Protein AF-A0A7K4NUR5-F1 (afdb_monomer_lite)

Sequence (61 aa):
MLQIAIPKGTKVDEIKKVIEKGASITSSFKPVMQVPICGNCGFKDEKLGDKCPTCKSTYII

Secondary structure (DSSP, 8-state):
-EEEE--TT--HHHHHHHHHHHHHH-S-EEEE-----BTTT---STT-SSS-TTT----B-

pLDDT: mean 91.63, std 5.7, range [69.88, 96.88]

Organism: NCBI:txid2511932

Foldseek 3Di:
DAEDEDEPPPDPVNVVVVVVVVVVVDVDYHYDYDFKAQPVPGDTDPPDDCADPPPRDSRID

Radius of gyration: 15.19 Å; chains: 1; bounding box: 35×16×34 Å

Structure (mmCIF, N/CA/C/O backbone):
data_AF-A0A7K4NUR5-F1
#
_entry.id   AF-A0A7K4NUR5-F1
#
loop_
_atom_site.group_PDB
_atom_site.id
_atom_site.type_symbol
_atom_site.label_atom_id
_atom_site.label_alt_id
_atom_site.label_comp_id
_atom_site.label_asym_id
_atom_site.label_entity_id
_atom_site.label_seq_id
_atom_site.pdbx_PDB_ins_code
_atom_site.Cartn_x
_atom_site.Cartn_y
_atom_site.Cartn_z
_atom_site.occupancy
_atom_site.B_iso_or_equiv
_atom_site.auth_seq_id
_atom_site.auth_comp_id
_atom_site.auth_asym_id
_atom_site.auth_atom_id
_atom_site.pdbx_PDB_model_num
ATOM 1 N N . MET A 1 1 ? -1.592 -6.180 -18.302 1.00 73.75 1 MET A N 1
ATOM 2 C CA . MET A 1 1 ? -0.702 -5.354 -17.454 1.00 73.75 1 MET A CA 1
ATOM 3 C C . MET A 1 1 ? -0.342 -6.165 -16.218 1.00 73.75 1 MET A C 1
ATOM 5 O O . MET A 1 1 ? -1.258 -6.655 -15.567 1.00 73.75 1 MET A O 1
ATOM 9 N N . LEU A 1 2 ? 0.950 -6.359 -15.936 1.00 92.31 2 LEU A N 1
ATOM 10 C CA . LEU A 1 2 ? 1.418 -7.140 -14.785 1.00 92.31 2 LEU A CA 1
ATOM 11 C C . LEU A 1 2 ? 1.088 -6.398 -13.481 1.00 92.31 2 LEU A C 1
ATOM 13 O O . LEU A 1 2 ? 1.313 -5.191 -13.399 1.00 92.31 2 LEU A O 1
ATOM 17 N N . GLN A 1 3 ? 0.571 -7.099 -12.474 1.00 94.50 3 GLN A N 1
ATOM 18 C CA . GLN A 1 3 ? 0.346 -6.526 -11.147 1.00 94.50 3 GLN A CA 1
ATOM 19 C C . GLN A 1 3 ? 1.391 -7.050 -10.171 1.00 94.50 3 GLN A C 1
ATOM 21 O O . GLN A 1 3 ? 1.667 -8.246 -10.139 1.00 94.50 3 GLN A O 1
ATOM 26 N N . ILE A 1 4 ? 1.951 -6.148 -9.369 1.00 93.94 4 ILE A N 1
ATOM 27 C CA . ILE A 1 4 ? 2.875 -6.492 -8.291 1.00 93.94 4 ILE A CA 1
ATOM 28 C C . ILE A 1 4 ? 2.176 -6.157 -6.981 1.00 93.94 4 ILE A C 1
ATOM 30 O O . ILE A 1 4 ? 1.936 -4.987 -6.683 1.00 93.94 4 ILE A O 1
ATOM 34 N N . ALA A 1 5 ? 1.814 -7.183 -6.216 1.00 94.31 5 ALA A N 1
ATOM 35 C CA . ALA A 1 5 ? 1.221 -6.986 -4.904 1.00 94.31 5 ALA A CA 1
ATOM 36 C C . ALA A 1 5 ? 2.279 -6.440 -3.935 1.00 94.31 5 ALA A C 1
ATOM 38 O O . ALA A 1 5 ? 3.343 -7.033 -3.767 1.00 94.31 5 ALA A O 1
ATOM 39 N N . ILE A 1 6 ? 1.972 -5.316 -3.294 1.00 94.56 6 ILE A N 1
ATOM 40 C CA . ILE A 1 6 ? 2.762 -4.727 -2.217 1.00 94.56 6 ILE A CA 1
ATOM 41 C C . ILE A 1 6 ? 1.993 -4.970 -0.914 1.00 94.56 6 ILE A C 1
ATOM 43 O O . ILE A 1 6 ? 0.907 -4.408 -0.741 1.00 94.56 6 ILE A O 1
ATOM 47 N N . PRO A 1 7 ? 2.511 -5.802 0.004 1.00 91.44 7 PRO A N 1
ATOM 48 C CA . PRO A 1 7 ? 1.873 -6.029 1.294 1.00 91.44 7 PRO A CA 1
ATOM 49 C C . PRO A 1 7 ? 1.699 -4.732 2.095 1.00 91.44 7 PRO A C 1
ATOM 51 O O . PRO A 1 7 ? 2.549 -3.834 2.054 1.00 91.44 7 PRO A O 1
ATOM 54 N N . LYS A 1 8 ? 0.615 -4.642 2.871 1.00 86.44 8 LYS A N 1
ATOM 55 C CA . LYS A 1 8 ? 0.408 -3.535 3.816 1.00 86.44 8 LYS A CA 1
ATOM 56 C C . LYS A 1 8 ? 1.560 -3.496 4.829 1.00 86.44 8 LYS A C 1
ATOM 58 O O . LYS A 1 8 ? 2.025 -4.539 5.277 1.00 86.44 8 LYS A O 1
ATOM 63 N N . GLY A 1 9 ? 2.031 -2.297 5.169 1.00 87.50 9 GLY A N 1
ATOM 64 C CA . GLY A 1 9 ? 3.160 -2.110 6.090 1.00 87.50 9 GLY A CA 1
ATOM 65 C C . GLY A 1 9 ? 4.543 -2.279 5.449 1.00 87.50 9 GLY A C 1
ATOM 66 O O . GLY A 1 9 ? 5.552 -2.171 6.144 1.00 87.50 9 GLY A O 1
ATOM 67 N N . THR A 1 10 ? 4.624 -2.507 4.130 1.00 92.44 10 THR A N 1
ATOM 68 C CA . THR A 1 10 ? 5.913 -2.497 3.423 1.00 92.44 10 THR A CA 1
ATOM 69 C C . THR A 1 10 ? 6.563 -1.121 3.560 1.00 92.44 10 THR A C 1
ATOM 71 O O . THR A 1 10 ? 5.951 -0.097 3.251 1.00 92.44 10 THR A O 1
ATOM 74 N N . LYS A 1 11 ? 7.817 -1.092 4.022 1.00 94.94 11 LYS A N 1
ATOM 75 C CA . LYS A 1 11 ? 8.579 0.150 4.193 1.00 94.94 11 LYS A CA 1
ATOM 76 C C . LYS A 1 11 ? 8.835 0.820 2.846 1.00 94.94 11 LYS A C 1
ATOM 78 O O . LYS A 1 11 ? 9.055 0.144 1.844 1.00 94.94 11 LYS A O 1
ATOM 83 N N . VAL A 1 12 ? 8.893 2.150 2.848 1.00 94.81 12 VAL A N 1
ATOM 84 C CA . VAL A 1 12 ? 9.102 2.965 1.638 1.00 94.81 12 VAL A CA 1
ATOM 85 C C . VAL A 1 12 ? 10.331 2.516 0.840 1.00 94.81 12 VAL A C 1
ATOM 87 O O . VAL A 1 12 ? 10.249 2.399 -0.380 1.00 94.81 12 VAL A O 1
ATOM 90 N N . ASP A 1 13 ? 11.443 2.206 1.508 1.00 96.88 13 ASP A N 1
ATOM 91 C CA . ASP A 1 13 ? 12.673 1.783 0.826 1.00 96.88 13 ASP A CA 1
ATOM 92 C C . ASP A 1 13 ? 12.539 0.416 0.144 1.00 96.88 13 ASP A C 1
ATOM 94 O O . ASP A 1 13 ? 13.085 0.206 -0.935 1.00 96.88 13 ASP A O 1
ATOM 98 N N . GLU A 1 14 ? 11.752 -0.497 0.715 1.00 96.12 14 GLU A N 1
ATOM 99 C CA . GLU A 1 14 ? 11.465 -1.791 0.089 1.00 96.12 14 GLU A CA 1
ATOM 100 C C . GLU A 1 14 ? 10.520 -1.634 -1.111 1.00 96.12 14 GLU A C 1
ATOM 102 O O . GLU A 1 14 ? 10.725 -2.270 -2.143 1.00 96.12 14 GLU A O 1
ATOM 107 N N . ILE A 1 15 ? 9.540 -0.723 -1.039 1.00 95.75 15 ILE A N 1
ATOM 108 C CA . ILE A 1 15 ? 8.675 -0.395 -2.187 1.00 95.75 15 ILE A CA 1
ATOM 109 C C . ILE A 1 15 ? 9.516 0.132 -3.357 1.00 95.75 15 ILE A C 1
ATOM 111 O O . ILE A 1 15 ? 9.320 -0.301 -4.493 1.00 95.75 15 ILE A O 1
ATOM 115 N N . LYS A 1 16 ? 10.479 1.026 -3.090 1.00 96.62 16 LYS A N 1
ATOM 116 C CA . LYS A 1 16 ? 11.389 1.556 -4.120 1.00 96.62 16 LYS A CA 1
ATOM 117 C C . LYS A 1 16 ? 12.191 0.442 -4.791 1.00 96.62 16 LYS A C 1
ATOM 119 O O . LYS A 1 16 ? 12.169 0.351 -6.016 1.00 96.62 16 LYS A O 1
ATOM 124 N N . LYS A 1 17 ? 12.793 -0.461 -4.008 1.00 96.25 17 LYS A N 1
ATOM 125 C CA . LYS A 1 17 ? 13.532 -1.621 -4.541 1.00 96.25 17 LYS A CA 1
ATOM 126 C C . LYS A 1 17 ? 12.663 -2.501 -5.442 1.00 96.25 17 LYS A C 1
ATOM 128 O O . LYS A 1 17 ? 13.127 -2.970 -6.479 1.00 96.25 17 LYS A O 1
ATOM 133 N N . VAL A 1 18 ? 11.401 -2.729 -5.069 1.00 94.69 18 VAL A N 1
ATOM 134 C CA . VAL A 1 18 ? 10.460 -3.513 -5.887 1.00 94.69 18 VAL A CA 1
ATOM 135 C C . VAL A 1 18 ? 10.157 -2.814 -7.214 1.00 94.69 18 VAL A C 1
ATOM 137 O O . VAL A 1 18 ? 10.122 -3.479 -8.247 1.00 94.69 18 VAL A O 1
ATOM 140 N N . ILE A 1 19 ? 9.974 -1.491 -7.210 1.00 95.31 19 ILE A N 1
ATOM 141 C CA . ILE A 1 19 ? 9.737 -0.708 -8.432 1.00 95.31 19 ILE A CA 1
ATOM 142 C C . ILE A 1 19 ? 10.969 -0.743 -9.344 1.00 95.31 19 ILE A C 1
ATOM 144 O O . ILE A 1 19 ? 10.829 -1.032 -10.530 1.00 95.31 19 ILE A O 1
ATOM 148 N N . GLU A 1 20 ? 12.167 -0.515 -8.803 1.00 95.94 20 GLU A N 1
ATOM 149 C CA . GLU A 1 20 ? 13.426 -0.556 -9.563 1.00 95.94 20 GLU A CA 1
ATOM 150 C C . GLU A 1 20 ? 13.657 -1.932 -10.200 1.00 95.94 20 GLU A C 1
ATOM 152 O O . GLU A 1 20 ? 13.959 -2.037 -11.390 1.00 95.94 20 GLU A O 1
ATOM 157 N N . LYS A 1 21 ? 13.431 -3.005 -9.434 1.00 94.69 21 LYS A N 1
ATOM 158 C CA . LYS A 1 21 ? 13.523 -4.378 -9.940 1.00 94.69 21 LYS A CA 1
ATOM 159 C C . LYS A 1 21 ? 12.429 -4.700 -10.961 1.00 94.69 21 LYS A C 1
ATOM 161 O O . LYS A 1 21 ? 12.681 -5.425 -11.914 1.00 94.69 21 LYS A O 1
ATOM 166 N N . GLY A 1 22 ? 11.215 -4.185 -10.779 1.00 94.31 22 GLY A N 1
ATOM 167 C CA . GLY A 1 22 ? 10.134 -4.345 -11.752 1.00 94.31 22 GLY A CA 1
ATOM 168 C C . GLY A 1 22 ? 10.476 -3.688 -13.090 1.00 94.31 22 GLY A C 1
ATOM 169 O O . GLY A 1 22 ? 10.300 -4.304 -14.140 1.00 94.31 22 GLY A O 1
ATOM 170 N N . ALA A 1 23 ? 11.033 -2.476 -13.040 1.00 95.38 23 ALA A N 1
ATOM 171 C CA . ALA A 1 23 ? 11.411 -1.695 -14.214 1.00 95.38 23 ALA A CA 1
ATOM 172 C C . ALA A 1 23 ? 12.561 -2.320 -15.016 1.00 95.38 23 ALA A C 1
ATOM 174 O O . ALA A 1 23 ? 12.607 -2.153 -16.232 1.00 95.38 23 ALA A O 1
ATOM 175 N N . SER A 1 24 ? 13.462 -3.072 -14.372 1.00 96.00 24 SER A N 1
ATOM 176 C CA . SER A 1 24 ? 14.520 -3.802 -15.084 1.00 96.00 24 SER A CA 1
ATOM 177 C C . SER A 1 24 ? 14.026 -5.066 -15.800 1.00 96.00 24 SER A C 1
ATOM 179 O O . SER A 1 24 ? 14.724 -5.578 -16.671 1.00 96.00 24 SER A O 1
ATOM 181 N N . ILE A 1 25 ? 12.831 -5.566 -15.458 1.00 94.75 25 ILE A N 1
ATOM 182 C CA . ILE A 1 25 ? 12.248 -6.794 -16.022 1.00 94.75 25 ILE A CA 1
ATOM 183 C C . ILE A 1 25 ? 11.205 -6.480 -17.102 1.00 94.75 25 ILE A C 1
ATOM 185 O O . ILE A 1 25 ? 11.134 -7.176 -18.112 1.00 94.75 25 ILE A O 1
ATOM 189 N N . THR A 1 26 ? 10.363 -5.464 -16.893 1.00 93.62 26 THR A N 1
ATOM 190 C CA . THR A 1 26 ? 9.274 -5.112 -17.814 1.00 93.62 26 THR A CA 1
ATOM 191 C C . THR A 1 26 ? 9.067 -3.604 -17.900 1.00 93.62 26 THR A C 1
ATOM 193 O O . THR A 1 26 ? 9.208 -2.878 -16.919 1.00 93.62 26 THR A O 1
ATOM 196 N N . SER A 1 27 ? 8.657 -3.134 -19.078 1.00 93.44 27 SER A N 1
ATOM 197 C CA . SER A 1 27 ? 8.378 -1.721 -19.350 1.00 93.44 27 SER A CA 1
ATOM 198 C C . SER A 1 27 ? 7.084 -1.209 -18.708 1.00 93.44 27 SER A C 1
ATOM 200 O O . SER A 1 27 ? 6.867 -0.000 -18.647 1.00 93.44 27 SER A O 1
ATOM 202 N N . SER A 1 28 ? 6.201 -2.099 -18.242 1.00 95.00 28 SER A N 1
ATOM 203 C CA . SER A 1 28 ? 4.939 -1.711 -17.611 1.00 95.00 28 SER A CA 1
ATOM 204 C C . SER A 1 28 ? 4.476 -2.721 -16.569 1.00 95.00 28 SER A C 1
ATOM 206 O O . SER A 1 28 ? 4.341 -3.920 -16.832 1.00 95.00 28 SER A O 1
ATOM 208 N N . PHE A 1 29 ? 4.172 -2.209 -15.383 1.00 95.88 29 PHE A N 1
ATOM 209 C CA . PHE A 1 29 ? 3.572 -2.947 -14.282 1.00 95.88 29 PHE A CA 1
ATOM 210 C C . PHE A 1 29 ? 2.781 -1.988 -13.389 1.00 95.88 29 PHE A C 1
ATOM 212 O O . PHE A 1 29 ? 2.982 -0.775 -13.414 1.00 95.88 29 PHE A O 1
ATOM 219 N N . LYS A 1 30 ? 1.871 -2.544 -12.589 1.00 95.19 30 LYS A N 1
ATOM 220 C CA . LYS A 1 30 ? 1.053 -1.809 -11.625 1.00 95.19 30 LYS A CA 1
ATOM 221 C C . LYS A 1 30 ? 1.312 -2.349 -10.218 1.00 95.19 30 LYS A C 1
ATOM 223 O O . LYS A 1 30 ? 0.853 -3.452 -9.912 1.00 95.19 30 LYS A O 1
ATOM 228 N N . PRO A 1 31 ? 2.019 -1.606 -9.354 1.00 94.56 31 PRO A N 1
ATOM 229 C CA . PRO A 1 31 ? 2.056 -1.902 -7.929 1.00 94.56 31 PRO A CA 1
ATOM 230 C C . PRO A 1 31 ? 0.650 -1.756 -7.332 1.00 94.56 31 PRO A C 1
ATOM 232 O O . PRO A 1 31 ? -0.039 -0.771 -7.600 1.00 94.56 31 PRO A O 1
ATOM 235 N N . VAL A 1 32 ? 0.209 -2.730 -6.540 1.00 94.69 32 VAL A N 1
ATOM 236 C CA . VAL A 1 32 ? -1.113 -2.732 -5.899 1.00 94.69 32 VAL A CA 1
ATOM 237 C C . VAL A 1 32 ? -0.953 -3.021 -4.415 1.00 94.69 32 VAL A C 1
ATOM 239 O O . VAL A 1 32 ? -0.412 -4.058 -4.046 1.00 94.69 32 VAL A O 1
ATOM 242 N N . MET A 1 33 ? -1.462 -2.129 -3.567 1.00 92.12 33 MET A N 1
ATOM 243 C CA . MET A 1 33 ? -1.560 -2.332 -2.123 1.00 92.12 33 MET A CA 1
ATOM 244 C C . MET A 1 33 ? -3.029 -2.262 -1.719 1.00 92.12 33 MET A C 1
ATOM 246 O O . MET A 1 33 ? -3.688 -1.255 -1.970 1.00 9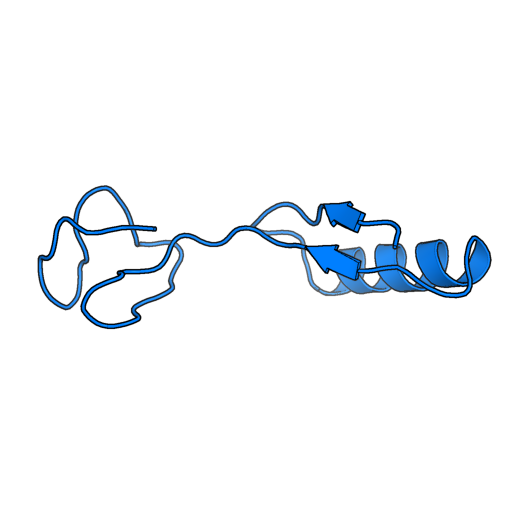2.12 33 MET A O 1
ATOM 250 N N . GLN A 1 34 ? -3.533 -3.330 -1.103 1.00 89.00 34 GLN A N 1
ATOM 251 C CA . GLN A 1 34 ? -4.889 -3.353 -0.559 1.00 89.00 34 GLN A CA 1
ATOM 252 C C . GLN A 1 34 ? -4.895 -2.662 0.804 1.00 89.00 34 GLN A C 1
ATOM 254 O O . GLN A 1 34 ? -4.103 -3.007 1.686 1.00 89.00 34 GLN A O 1
ATOM 259 N N . VAL A 1 35 ? -5.775 -1.678 0.968 1.00 86.69 35 VAL A N 1
ATOM 260 C CA . VAL A 1 35 ? -5.954 -0.945 2.223 1.00 86.69 35 VAL A CA 1
ATOM 261 C C . VAL A 1 35 ? -7.441 -0.868 2.541 1.00 86.69 35 VAL A C 1
ATOM 263 O O . VAL A 1 35 ? -8.201 -0.442 1.675 1.00 86.69 35 VAL A O 1
ATOM 266 N N . PRO A 1 36 ? -7.858 -1.262 3.756 1.00 88.75 36 PRO A N 1
ATOM 267 C CA . PRO A 1 36 ? -9.252 -1.154 4.134 1.00 88.75 36 PRO A CA 1
ATOM 268 C C . PRO A 1 36 ? -9.609 0.327 4.307 1.00 88.75 36 PRO A C 1
ATOM 270 O O . PRO A 1 36 ? -8.842 1.097 4.902 1.00 88.75 36 PRO A O 1
ATOM 273 N N . ILE A 1 37 ? -10.764 0.729 3.786 1.00 92.88 37 ILE A N 1
ATOM 274 C CA . ILE A 1 37 ? -11.301 2.084 3.889 1.00 92.88 37 ILE A CA 1
ATOM 275 C C . ILE A 1 37 ? -12.751 2.050 4.371 1.00 92.88 37 ILE A C 1
ATOM 277 O O . ILE A 1 37 ? -13.519 1.131 4.100 1.00 92.88 37 ILE A O 1
ATOM 281 N N . CYS A 1 38 ? -13.157 3.073 5.116 1.00 94.88 38 CYS A N 1
ATOM 282 C CA . CYS A 1 38 ? -14.555 3.237 5.477 1.00 94.88 38 CYS A CA 1
ATOM 283 C C . CYS A 1 38 ? -15.317 3.705 4.238 1.00 94.88 38 CYS A C 1
ATOM 285 O O . CYS A 1 38 ? -15.134 4.842 3.799 1.00 94.88 38 CYS A O 1
ATOM 287 N N . GLY A 1 39 ? -16.208 2.870 3.709 1.00 93.75 39 GLY A N 1
ATOM 288 C CA . GLY A 1 39 ? -16.985 3.196 2.514 1.00 93.75 39 GLY A CA 1
ATOM 289 C C . GLY A 1 39 ? -18.003 4.322 2.730 1.00 93.75 39 GLY A C 1
ATOM 290 O O . GLY A 1 39 ? -18.519 4.869 1.764 1.00 93.75 39 GLY A O 1
ATOM 291 N N . ASN A 1 40 ? -18.283 4.691 3.986 1.00 95.56 40 ASN A N 1
ATOM 292 C CA . ASN A 1 40 ? -19.196 5.788 4.317 1.00 95.56 40 ASN A CA 1
ATOM 293 C C . ASN A 1 40 ? -18.500 7.157 4.408 1.00 95.56 40 ASN A C 1
ATOM 295 O O . ASN A 1 40 ? -19.047 8.152 3.948 1.00 95.56 40 ASN A O 1
ATOM 299 N N . CYS A 1 41 ? -17.316 7.237 5.027 1.00 94.38 41 CYS A N 1
ATOM 300 C CA . CYS A 1 41 ? -16.650 8.523 5.292 1.00 94.38 41 CYS A CA 1
ATOM 301 C C . CYS A 1 41 ? -15.222 8.631 4.739 1.00 94.38 41 CYS A C 1
ATOM 303 O O . CYS A 1 41 ? -14.548 9.625 4.989 1.00 94.38 41 CYS A O 1
ATOM 305 N N . GLY A 1 42 ? -14.723 7.607 4.043 1.00 91.75 42 GLY A N 1
ATOM 306 C CA . GLY A 1 42 ? -13.401 7.604 3.412 1.00 91.75 42 GLY A CA 1
ATOM 307 C C . GLY A 1 42 ? -12.213 7.451 4.369 1.00 91.75 42 GLY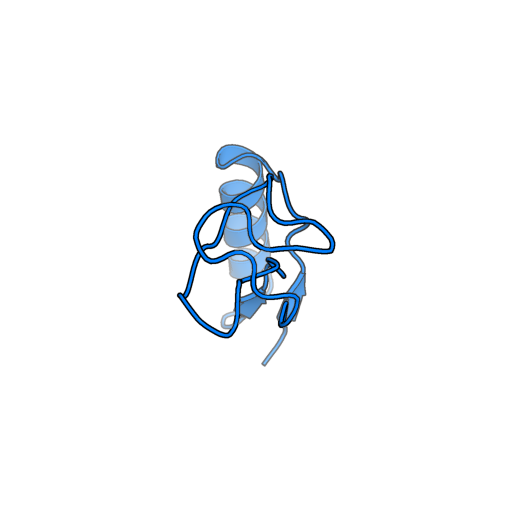 A C 1
ATOM 308 O O . GLY A 1 42 ? -11.070 7.584 3.934 1.00 91.75 42 GLY A O 1
ATOM 309 N N . PHE A 1 43 ? -12.447 7.179 5.660 1.00 92.75 43 PHE A N 1
ATOM 310 C CA . PHE A 1 43 ? -11.362 6.977 6.626 1.00 92.75 43 PHE A CA 1
ATOM 311 C C . PHE A 1 43 ? -10.507 5.771 6.225 1.00 92.75 43 PHE A C 1
ATOM 313 O O . PHE A 1 43 ? -11.035 4.674 6.053 1.00 92.75 43 PHE A O 1
ATOM 320 N N . LYS A 1 44 ? -9.197 5.985 6.094 1.00 86.44 44 LYS A N 1
ATOM 321 C CA . LYS A 1 44 ? -8.203 4.988 5.689 1.00 86.44 44 LYS A CA 1
ATOM 322 C C . LYS A 1 44 ? -7.024 5.071 6.656 1.00 86.44 44 LYS A C 1
ATOM 324 O O . LYS A 1 44 ? -6.245 6.016 6.616 1.00 86.44 44 LYS A O 1
ATOM 329 N N . ASP A 1 45 ? -6.941 4.129 7.582 1.00 80.69 45 ASP A N 1
ATOM 330 C CA . ASP A 1 45 ? -5.872 4.072 8.582 1.00 80.69 45 ASP A CA 1
ATOM 331 C C . ASP A 1 45 ? -5.730 2.625 9.071 1.00 80.69 45 ASP A C 1
ATOM 333 O O . ASP A 1 45 ? -6.624 1.794 8.896 1.00 80.69 45 ASP A O 1
ATOM 337 N N . GLU A 1 46 ? -4.610 2.304 9.706 1.00 69.88 46 GLU A N 1
ATOM 338 C CA . GLU A 1 46 ? -4.338 1.002 10.311 1.00 69.88 46 GLU A CA 1
ATOM 339 C C . GLU A 1 46 ? -5.344 0.627 11.399 1.00 69.88 46 GLU A C 1
ATOM 341 O O . GLU A 1 46 ? -5.571 -0.555 11.634 1.00 69.88 46 GLU A O 1
ATOM 346 N N . LYS A 1 47 ? -6.002 1.623 11.998 1.00 73.12 47 LYS A N 1
ATOM 347 C CA . LYS A 1 47 ? -7.024 1.446 13.039 1.00 73.12 47 LYS A CA 1
ATOM 348 C C . LYS A 1 47 ? -8.404 1.053 12.509 1.00 73.12 47 LYS A C 1
ATOM 350 O O . LYS A 1 47 ? -9.341 0.930 13.297 1.00 73.12 47 LYS A O 1
ATOM 355 N N . LEU A 1 48 ? -8.571 0.918 11.195 1.00 81.81 48 LEU A N 1
ATOM 356 C CA . LEU A 1 48 ? -9.845 0.520 10.614 1.00 81.81 48 LEU A CA 1
ATOM 357 C C . LEU A 1 48 ? -10.051 -0.999 10.781 1.00 81.81 48 LEU A C 1
ATOM 359 O O . LEU A 1 48 ? -9.474 -1.790 10.039 1.00 81.81 48 LEU A O 1
ATOM 363 N N . GLY A 1 49 ? -10.841 -1.377 11.791 1.00 83.12 49 GLY A N 1
ATOM 364 C CA . GLY A 1 49 ? -11.351 -2.739 12.011 1.00 83.12 49 GLY A CA 1
ATOM 365 C C . GLY A 1 49 ? -12.814 -2.871 11.571 1.00 83.12 49 GLY A C 1
ATOM 366 O O . GLY A 1 49 ? -13.249 -2.136 10.692 1.00 83.12 49 GLY A O 1
ATOM 367 N N . ASP A 1 50 ? -13.600 -3.727 12.233 1.00 85.19 50 ASP A N 1
ATOM 368 C CA . ASP A 1 50 ? -15.010 -4.017 11.878 1.00 85.19 50 ASP A CA 1
ATOM 369 C C . ASP A 1 50 ? -15.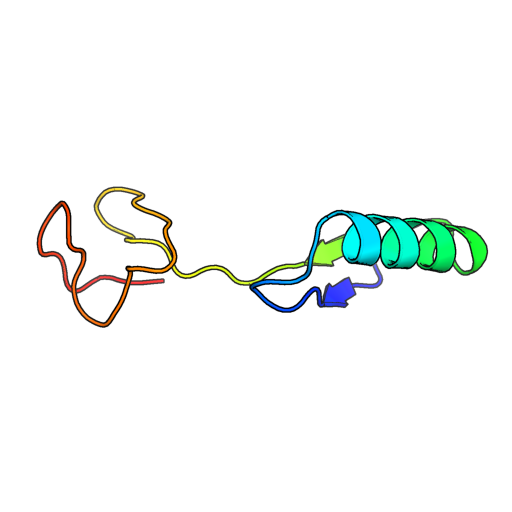949 -2.798 11.921 1.00 85.19 50 ASP A C 1
ATOM 371 O O . ASP A 1 50 ? -17.050 -2.802 11.367 1.00 85.19 50 ASP A O 1
ATOM 375 N N . LYS A 1 51 ? -15.530 -1.735 12.612 1.00 91.31 51 LYS A N 1
ATOM 376 C CA . LYS A 1 51 ? -16.282 -0.494 12.753 1.00 91.31 51 LYS A CA 1
ATOM 377 C C . LYS A 1 51 ? -15.362 0.699 12.568 1.00 91.31 51 LYS A C 1
ATOM 379 O O . LYS A 1 51 ? -14.297 0.786 13.177 1.00 91.31 51 LYS A O 1
ATOM 384 N N . CYS A 1 52 ? -15.806 1.663 11.770 1.00 92.50 52 CYS A N 1
ATOM 385 C CA . CYS A 1 52 ? -15.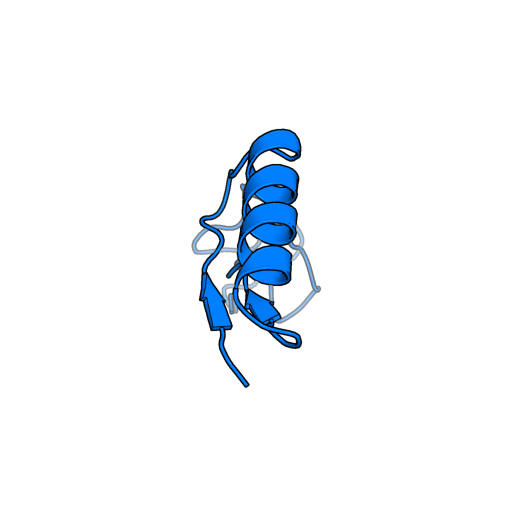071 2.891 11.535 1.00 92.50 52 CYS A CA 1
ATOM 386 C C . CYS A 1 52 ? -14.945 3.702 12.840 1.00 92.50 52 CYS A C 1
ATOM 388 O O . CYS A 1 52 ? -15.971 4.058 13.430 1.00 92.50 52 CYS A O 1
ATOM 390 N N . PRO A 1 53 ? -13.725 4.070 13.270 1.00 92.44 53 PRO A N 1
ATOM 391 C CA . PRO A 1 53 ? -13.523 4.830 14.502 1.00 92.44 53 PRO A CA 1
ATOM 392 C C . PRO A 1 53 ? -14.038 6.274 14.396 1.00 92.44 53 PRO A C 1
ATOM 394 O O . PRO A 1 53 ? -14.343 6.891 15.411 1.00 92.44 53 PRO A O 1
ATOM 397 N N . THR A 1 54 ? -14.172 6.808 13.176 1.00 94.00 54 THR A N 1
ATOM 398 C CA . THR A 1 54 ? -14.611 8.189 12.922 1.00 94.00 54 THR A CA 1
ATOM 399 C C . THR A 1 54 ? -16.131 8.318 12.865 1.00 94.00 54 THR A C 1
ATOM 401 O O . THR A 1 54 ? -16.711 9.112 13.596 1.00 94.00 54 THR A O 1
ATOM 404 N N . C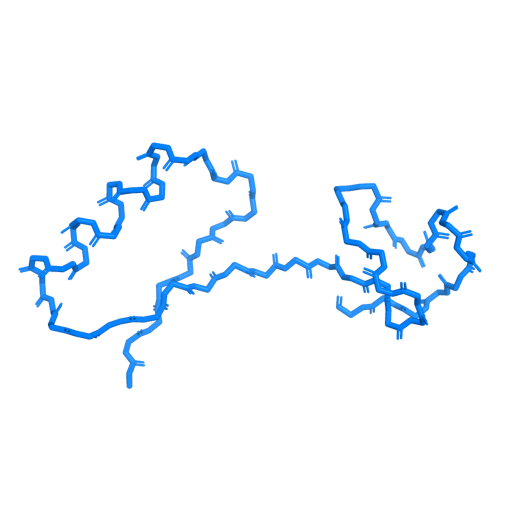YS A 1 55 ? -16.794 7.542 12.001 1.00 94.38 55 CYS A N 1
ATOM 405 C CA . CYS A 1 55 ? -18.237 7.680 11.757 1.00 94.38 55 CYS A CA 1
ATOM 406 C C . CYS A 1 55 ? -19.077 6.529 12.316 1.00 94.38 55 CYS A C 1
ATOM 408 O O . CYS A 1 55 ? -20.290 6.526 12.132 1.00 94.38 55 CYS A O 1
ATOM 410 N N . LYS A 1 56 ? -18.456 5.542 12.979 1.00 93.56 56 LYS A N 1
ATOM 411 C CA . LYS A 1 56 ? -19.129 4.371 13.567 1.00 93.56 56 LYS A CA 1
ATOM 412 C C . LYS A 1 56 ? -19.824 3.452 12.550 1.00 93.56 56 LYS A C 1
ATOM 414 O O . LYS A 1 56 ? -20.488 2.510 12.971 1.00 93.56 56 LYS A O 1
ATOM 419 N N . SER A 1 57 ? -19.662 3.689 11.249 1.00 93.62 57 SER A N 1
ATOM 420 C CA . SER A 1 57 ? -20.171 2.801 10.202 1.00 93.62 57 SER A CA 1
ATOM 421 C C . SER A 1 57 ? -19.490 1.434 10.262 1.00 93.62 57 SER A C 1
ATOM 423 O O . SER A 1 57 ? -18.294 1.352 10.532 1.00 93.62 57 SER A O 1
ATOM 425 N N . THR A 1 58 ? -20.245 0.380 9.980 1.00 93.62 58 THR A N 1
ATOM 426 C CA . THR A 1 58 ? -19.737 -0.985 9.768 1.00 93.62 58 THR A CA 1
ATOM 427 C C . THR A 1 58 ? -19.418 -1.263 8.296 1.00 93.62 58 THR A C 1
ATOM 429 O O . THR A 1 58 ? -18.987 -2.356 7.950 1.00 93.62 58 THR A O 1
ATOM 432 N N . TYR A 1 59 ? -19.635 -0.285 7.410 1.00 93.62 59 TYR A N 1
ATOM 433 C CA . TYR A 1 59 ? -19.356 -0.417 5.984 1.00 93.62 59 TYR A CA 1
ATOM 434 C C . TYR A 1 59 ? -17.868 -0.174 5.696 1.00 93.62 59 TYR A C 1
ATOM 436 O O . TYR A 1 59 ? -17.436 0.970 5.510 1.00 93.62 59 TYR A O 1
ATOM 444 N N . ILE A 1 60 ? -17.095 -1.261 5.705 1.00 91.81 60 ILE A N 1
ATOM 445 C CA . ILE A 1 60 ? -15.651 -1.302 5.451 1.00 91.81 60 ILE A CA 1
ATOM 446 C C . ILE A 1 60 ? -15.400 -2.052 4.137 1.00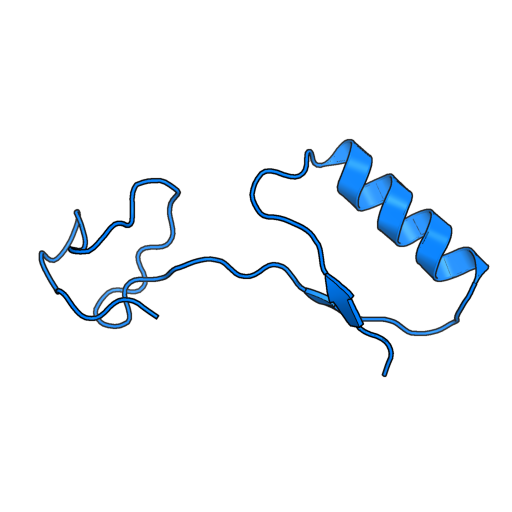 91.81 60 ILE A C 1
ATOM 448 O O . ILE A 1 60 ? -15.960 -3.131 3.943 1.00 91.81 60 ILE A O 1
ATOM 452 N N . ILE A 1 61 ? -14.592 -1.472 3.246 1.00 89.62 61 ILE A N 1
ATOM 453 C CA . ILE A 1 61 ? -14.227 -2.018 1.924 1.00 89.62 61 ILE A CA 1
ATOM 454 C C . ILE A 1 61 ? -12.713 -2.101 1.755 1.00 89.62 61 ILE A C 1
ATOM 456 O O . ILE A 1 61 ? -12.009 -1.311 2.422 1.00 89.62 61 ILE A O 1
#